Protein AF-A0A353F3K9-F1 (afdb_monomer_lite)

Secondary structure (DSSP, 8-state):
--TTSSTTSSSSSSSS-------PPPPPPPPP-EEE-SSSEEEETTEEEETTTTEEE---EE--SSS--SEEEEETTSS--TTEEEEE---TT-

Structure (mmCIF, N/CA/C/O backbone):
data_AF-A0A353F3K9-F1
#
_entry.id   AF-A0A353F3K9-F1
#
loop_
_atom_site.group_PDB
_atom_site.id
_atom_site.type_symbol
_atom_site.label_atom_id
_atom_site.label_alt_id
_atom_site.label_comp_id
_atom_site.labe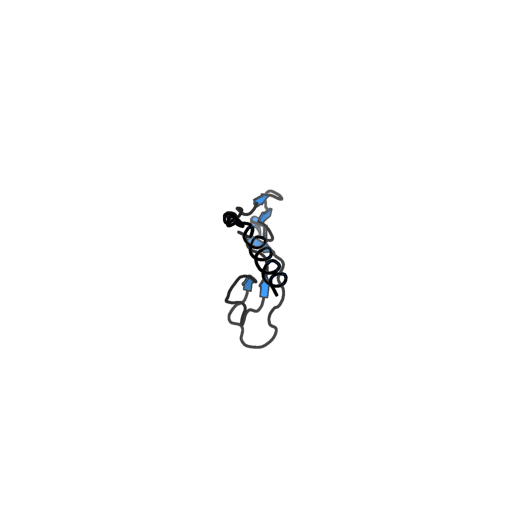l_asym_id
_atom_site.la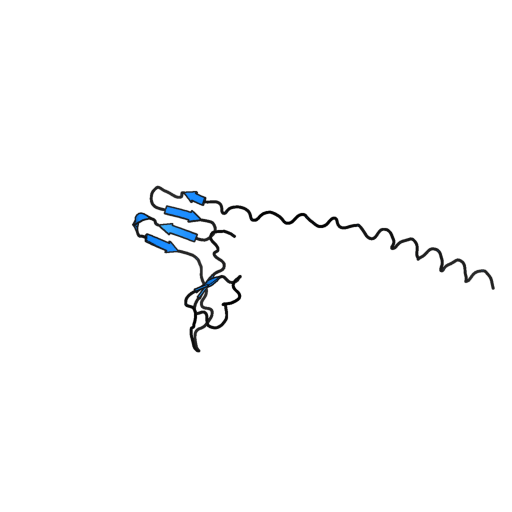bel_entity_id
_atom_site.label_seq_id
_atom_site.pdbx_PDB_ins_code
_atom_site.Cartn_x
_atom_site.Cartn_y
_atom_site.Cartn_z
_atom_site.occupancy
_atom_site.B_iso_or_equiv
_atom_site.auth_seq_id
_atom_site.auth_comp_id
_atom_site.auth_asym_id
_atom_site.auth_atom_id
_atom_site.pdbx_PDB_model_num
ATOM 1 N N . MET A 1 1 ? 73.708 15.111 17.883 1.00 54.09 1 MET A N 1
ATOM 2 C CA . MET A 1 1 ? 72.568 14.551 17.119 1.00 54.09 1 MET A CA 1
ATOM 3 C C . MET A 1 1 ? 71.603 13.805 18.048 1.00 54.09 1 MET A C 1
ATOM 5 O O . MET A 1 1 ? 71.312 12.641 17.839 1.00 54.09 1 MET A O 1
ATOM 9 N N . ILE A 1 2 ? 71.122 14.476 19.104 1.00 50.62 2 ILE A N 1
ATOM 10 C CA . ILE A 1 2 ? 70.253 13.892 20.155 1.00 50.62 2 ILE A CA 1
ATOM 11 C C . ILE A 1 2 ? 68.931 14.683 20.289 1.00 50.62 2 ILE A C 1
ATOM 13 O O . ILE A 1 2 ? 68.027 14.301 21.017 1.00 50.62 2 ILE A O 1
ATOM 17 N N . LYS A 1 3 ? 68.760 15.764 19.512 1.00 43.78 3 LYS A N 1
ATOM 18 C CA . LYS A 1 3 ? 67.546 16.601 19.512 1.00 43.78 3 LYS A CA 1
ATOM 19 C C . LYS A 1 3 ? 66.485 16.196 18.476 1.00 43.78 3 LYS A C 1
ATOM 21 O O . LYS A 1 3 ? 65.461 16.856 18.395 1.00 43.78 3 LYS A O 1
ATOM 26 N N . LEU A 1 4 ? 66.705 15.117 17.716 1.00 47.34 4 LEU A N 1
ATOM 27 C CA . LEU A 1 4 ? 65.770 14.642 16.679 1.00 47.34 4 LEU A CA 1
ATOM 28 C C . LEU A 1 4 ? 65.069 13.318 17.038 1.00 47.34 4 LEU A C 1
ATOM 30 O O . LEU A 1 4 ? 64.407 12.725 16.200 1.00 47.34 4 LEU A O 1
ATOM 34 N N . LEU A 1 5 ? 65.224 12.838 18.275 1.00 45.28 5 LEU A N 1
ATOM 35 C CA . LEU A 1 5 ? 64.605 11.589 18.741 1.00 45.28 5 LEU A CA 1
ATOM 36 C C . LEU A 1 5 ? 63.514 11.802 19.800 1.00 45.28 5 LEU A C 1
ATOM 38 O O . LEU A 1 5 ? 62.795 10.866 20.125 1.00 45.28 5 LEU A O 1
ATOM 42 N N . ILE A 1 6 ? 63.339 13.028 20.304 1.00 48.53 6 ILE A N 1
ATOM 43 C CA . ILE A 1 6 ? 62.366 13.323 21.371 1.00 48.53 6 ILE A CA 1
ATOM 44 C C . ILE A 1 6 ? 61.021 13.816 20.803 1.00 48.53 6 ILE A C 1
ATOM 46 O O . ILE A 1 6 ? 59.993 13.722 21.464 1.00 48.53 6 ILE A O 1
ATOM 50 N N . THR A 1 7 ? 60.973 14.254 19.543 1.00 44.75 7 THR A N 1
ATOM 51 C CA . THR A 1 7 ? 59.744 14.786 18.927 1.00 44.75 7 THR A CA 1
ATOM 52 C C . THR A 1 7 ? 58.787 13.717 18.392 1.00 44.75 7 THR A C 1
ATOM 54 O O . THR A 1 7 ? 57.640 14.034 18.099 1.00 44.75 7 THR A O 1
ATOM 57 N N . ALA A 1 8 ? 59.217 12.456 18.276 1.00 47.47 8 ALA A N 1
ATOM 58 C CA . ALA A 1 8 ? 58.396 11.376 17.713 1.00 47.47 8 ALA A CA 1
ATOM 59 C C . ALA A 1 8 ? 57.669 10.515 18.765 1.00 47.47 8 ALA A C 1
ATOM 61 O O . ALA A 1 8 ? 56.810 9.717 18.407 1.00 47.47 8 ALA A O 1
ATOM 62 N N . ALA A 1 9 ? 57.986 10.664 20.056 1.00 48.19 9 ALA A N 1
ATOM 63 C CA . ALA A 1 9 ? 57.385 9.844 21.113 1.00 48.19 9 ALA A CA 1
ATOM 64 C C . ALA A 1 9 ? 56.119 10.464 21.736 1.00 48.19 9 ALA A C 1
ATOM 66 O O . ALA A 1 9 ? 55.341 9.757 22.370 1.00 48.19 9 ALA A O 1
ATOM 67 N N . LEU A 1 10 ? 55.882 11.769 21.546 1.00 47.97 10 LEU A N 1
ATOM 68 C CA . LEU A 1 10 ? 54.743 12.472 22.151 1.00 47.97 10 LEU A CA 1
ATOM 69 C C . LEU A 1 10 ? 53.481 12.477 21.266 1.00 47.97 10 LEU A C 1
ATOM 71 O O . LEU A 1 10 ? 52.393 12.781 21.744 1.00 47.97 10 LEU A O 1
ATOM 75 N N . SER A 1 11 ? 53.595 12.106 19.989 1.00 46.72 11 SER A N 1
ATOM 76 C CA . SER A 1 11 ? 52.465 12.068 19.049 1.00 46.72 11 SER A CA 1
ATOM 77 C C . SER A 1 11 ? 51.669 10.757 19.072 1.00 46.72 11 SER A C 1
ATOM 79 O O . SER A 1 11 ? 50.563 10.727 18.539 1.00 46.72 11 SER A O 1
ATOM 81 N N . LEU A 1 12 ? 52.171 9.692 19.713 1.00 48.56 12 LEU A N 1
ATOM 82 C CA . LEU A 1 12 ? 51.448 8.413 19.809 1.00 48.56 12 LEU A CA 1
ATOM 83 C C . LEU A 1 12 ? 50.463 8.321 20.985 1.00 48.56 12 LEU A C 1
ATOM 85 O O . LEU A 1 12 ? 49.671 7.385 21.031 1.00 48.56 12 LEU A O 1
ATOM 89 N N . PHE A 1 13 ? 50.472 9.271 21.922 1.00 49.06 13 PHE A N 1
ATOM 90 C CA . PHE A 1 13 ? 49.592 9.216 23.097 1.00 49.06 13 PHE A CA 1
ATOM 91 C C . PHE A 1 13 ? 48.223 9.889 22.899 1.00 49.06 13 PHE A C 1
ATOM 93 O O . PHE A 1 13 ? 47.351 9.734 23.750 1.00 49.06 13 PHE A O 1
ATOM 100 N N . LEU A 1 14 ? 47.996 10.607 21.789 1.00 50.47 14 LEU A N 1
ATOM 101 C CA . LEU A 1 14 ? 46.752 11.364 21.575 1.00 50.47 14 LEU A CA 1
ATOM 102 C C . LEU A 1 14 ? 45.638 10.606 20.832 1.00 50.47 14 LEU A C 1
ATOM 104 O O . LEU A 1 14 ? 44.502 11.067 20.835 1.00 50.47 14 LEU A O 1
ATOM 108 N N . THR A 1 15 ? 45.906 9.446 20.228 1.00 50.25 15 THR A N 1
ATOM 109 C CA . THR A 1 15 ? 44.871 8.650 19.533 1.00 50.25 15 THR A CA 1
ATOM 110 C C . THR A 1 15 ? 44.208 7.592 20.417 1.00 50.25 15 THR A C 1
ATOM 112 O O . THR A 1 15 ? 43.237 6.971 19.994 1.00 50.25 15 THR A O 1
ATOM 115 N N . ALA A 1 16 ? 44.680 7.402 21.654 1.00 48.81 16 ALA A N 1
ATOM 116 C CA . ALA A 1 16 ? 44.135 6.404 22.577 1.00 48.81 16 ALA A CA 1
ATOM 117 C C . ALA A 1 16 ? 42.809 6.821 23.243 1.00 48.81 16 ALA A C 1
ATOM 119 O O . ALA A 1 16 ? 42.155 5.987 23.859 1.00 48.81 16 ALA A O 1
ATOM 120 N N . ILE A 1 17 ? 42.363 8.074 23.079 1.00 53.84 17 ILE A N 1
ATOM 121 C CA . ILE A 1 17 ? 40.990 8.491 23.416 1.00 53.84 17 ILE A CA 1
ATOM 122 C C . ILE A 1 17 ? 40.124 8.405 22.151 1.00 53.84 17 ILE A C 1
ATOM 124 O O . ILE A 1 17 ? 39.443 9.345 21.747 1.00 53.84 17 ILE A O 1
ATOM 128 N N . ALA A 1 18 ? 40.177 7.257 21.476 1.00 52.44 18 ALA A N 1
ATOM 129 C CA . ALA A 1 18 ? 39.149 6.871 20.525 1.00 52.44 18 ALA A CA 1
ATOM 130 C C . ALA A 1 18 ? 37.928 6.440 21.345 1.00 52.44 18 ALA A C 1
ATOM 132 O O . ALA A 1 18 ? 37.817 5.301 21.784 1.00 52.44 18 ALA A O 1
ATOM 133 N N . GLN A 1 19 ? 37.079 7.427 21.617 1.00 54.25 19 GLN A N 1
ATOM 134 C CA . GLN A 1 19 ? 35.732 7.346 22.165 1.00 54.25 19 GLN A CA 1
ATOM 135 C C . GLN A 1 19 ? 35.081 5.973 21.933 1.00 54.25 19 GLN A C 1
ATOM 137 O O . GLN A 1 19 ? 34.629 5.677 20.824 1.00 54.25 19 GLN A O 1
ATOM 142 N N . GLU A 1 20 ? 35.012 5.150 22.987 1.00 57.19 20 GLU A N 1
ATOM 143 C CA . GLU A 1 20 ? 34.157 3.964 23.021 1.00 57.19 20 GLU A CA 1
ATOM 144 C C . GLU A 1 20 ? 32.725 4.434 22.772 1.00 57.19 20 GLU A C 1
ATOM 146 O O . GLU A 1 20 ? 32.021 4.932 23.653 1.00 57.19 20 GLU A O 1
ATOM 151 N N . THR A 1 21 ? 32.301 4.348 21.516 1.00 59.44 21 THR A N 1
ATOM 152 C CA . THR A 1 21 ? 30.924 4.617 21.146 1.00 59.44 21 THR A CA 1
ATOM 153 C C . THR A 1 21 ? 30.165 3.389 21.613 1.00 59.44 21 THR A C 1
ATOM 155 O O . THR A 1 21 ? 30.143 2.367 20.931 1.00 59.44 21 THR A O 1
ATOM 158 N N . SER A 1 22 ? 29.637 3.453 22.839 1.00 67.06 22 SER A N 1
ATOM 159 C CA . SER A 1 22 ? 28.779 2.407 23.388 1.00 67.06 22 SER A CA 1
ATOM 160 C C . SER A 1 22 ? 27.738 2.042 22.322 1.00 67.06 22 SER A C 1
ATOM 162 O O . SER A 1 22 ? 27.081 2.956 21.805 1.00 67.06 22 SER A O 1
ATOM 164 N N . PRO A 1 23 ? 27.621 0.763 21.916 1.00 65.31 23 PRO A N 1
ATOM 165 C CA . PRO A 1 23 ? 26.721 0.385 20.842 1.00 65.31 23 PRO A CA 1
ATOM 166 C C . PRO A 1 23 ? 25.308 0.803 21.239 1.00 65.31 23 PRO A C 1
ATOM 168 O O . PRO A 1 23 ? 24.759 0.328 22.235 1.00 65.31 23 PRO A O 1
ATOM 171 N N . ALA A 1 24 ? 24.742 1.743 20.479 1.00 68.56 24 ALA A N 1
ATOM 172 C CA . ALA A 1 24 ? 23.393 2.227 20.702 1.00 68.56 24 ALA A CA 1
ATOM 173 C C . ALA A 1 24 ? 22.453 1.018 20.723 1.00 68.56 24 ALA A C 1
ATOM 175 O O . ALA A 1 24 ? 22.342 0.281 19.741 1.00 68.56 24 ALA A O 1
ATOM 176 N N . LYS A 1 25 ? 21.814 0.788 21.873 1.00 72.12 25 LYS A N 1
ATOM 177 C CA . LYS A 1 25 ? 20.879 -0.320 22.058 1.00 72.12 25 LYS A CA 1
ATOM 178 C C . LYS A 1 25 ? 19.819 -0.235 20.950 1.00 72.12 25 LYS A C 1
ATOM 180 O O . LYS A 1 25 ? 19.251 0.848 20.774 1.00 72.12 25 LYS A O 1
ATOM 185 N N . PRO A 1 26 ? 19.558 -1.317 20.191 1.00 69.25 26 PRO A N 1
ATOM 186 C CA . PRO A 1 26 ? 18.606 -1.268 19.091 1.00 69.25 26 PRO A CA 1
ATOM 187 C C . PRO A 1 26 ? 17.251 -0.812 19.631 1.00 69.25 26 PRO A C 1
ATOM 189 O O . PRO A 1 26 ? 16.695 -1.416 20.551 1.00 69.25 26 PRO A O 1
ATOM 192 N N . LYS A 1 27 ? 16.756 0.309 19.097 1.00 72.19 27 LYS A N 1
ATOM 193 C CA . LYS A 1 27 ? 15.443 0.855 19.445 1.00 72.19 27 LYS A CA 1
ATOM 194 C C . LYS A 1 27 ? 14.408 -0.206 19.080 1.00 72.19 27 LYS A C 1
ATOM 196 O O . LYS A 1 27 ? 14.363 -0.642 17.932 1.00 72.19 27 LYS A O 1
ATOM 201 N N . SER A 1 28 ? 13.614 -0.651 20.053 1.00 71.75 28 SER A N 1
ATOM 202 C CA . SER A 1 28 ? 12.528 -1.593 19.780 1.00 71.75 28 SER A CA 1
ATOM 203 C C . SER A 1 28 ? 11.584 -0.980 18.740 1.00 71.75 28 SER A C 1
ATOM 205 O O . SER A 1 28 ? 11.296 0.215 18.867 1.00 71.75 28 SER A O 1
ATOM 207 N N . PRO A 1 29 ? 11.092 -1.751 17.752 1.00 68.12 29 PRO A N 1
ATOM 208 C CA . PRO A 1 29 ? 10.150 -1.235 16.768 1.00 68.12 29 PRO A CA 1
ATOM 209 C C . PRO A 1 29 ? 8.936 -0.662 17.502 1.00 68.12 29 PRO A C 1
ATOM 211 O O . PRO A 1 29 ? 8.282 -1.347 18.294 1.00 68.12 29 PRO A O 1
ATOM 214 N N . GLU A 1 30 ? 8.703 0.634 17.316 1.00 71.25 30 GLU A N 1
ATOM 215 C CA . GLU A 1 30 ? 7.600 1.337 17.954 1.00 71.25 30 GLU A CA 1
ATOM 216 C C . GLU A 1 30 ? 6.292 0.774 17.399 1.00 71.25 30 GLU A C 1
ATOM 218 O O . GLU A 1 30 ? 6.098 0.723 16.184 1.00 71.25 30 GLU A O 1
ATOM 223 N N . LYS A 1 31 ? 5.400 0.311 18.285 1.00 73.19 31 LYS A N 1
ATOM 224 C CA . LYS A 1 31 ? 4.100 -0.202 17.848 1.00 73.19 31 LYS A CA 1
ATOM 225 C C . LYS A 1 31 ? 3.381 0.893 17.056 1.00 73.19 31 LYS A C 1
ATOM 227 O O . LYS A 1 31 ? 3.359 2.043 17.498 1.00 73.19 31 LYS A O 1
ATOM 232 N N . PRO A 1 32 ? 2.760 0.552 15.921 1.00 73.69 32 PRO A N 1
ATOM 233 C CA . PRO A 1 32 ? 2.091 1.539 15.098 1.00 73.69 32 PRO A CA 1
ATOM 234 C C . PRO A 1 32 ? 0.971 2.212 15.884 1.00 73.69 32 PRO A C 1
ATOM 236 O O . PRO A 1 32 ? 0.110 1.554 16.473 1.00 73.69 32 PRO A O 1
ATOM 239 N N . LYS A 1 33 ? 0.981 3.545 15.895 1.00 83.00 33 LYS A N 1
ATOM 240 C CA . LYS A 1 33 ? -0.074 4.334 16.521 1.00 83.00 33 LYS A CA 1
ATOM 241 C C . LYS A 1 33 ? -1.366 4.155 15.719 1.00 83.00 33 LYS A C 1
ATOM 243 O O . LYS A 1 33 ? -1.429 4.537 14.550 1.00 83.00 33 LYS A O 1
ATOM 248 N N . ILE A 1 34 ? -2.376 3.563 16.354 1.00 91.31 34 ILE A N 1
ATOM 249 C CA . ILE A 1 34 ? -3.729 3.433 15.806 1.00 91.31 34 ILE A CA 1
ATOM 250 C C . ILE A 1 34 ? -4.534 4.651 16.255 1.00 91.31 34 ILE A C 1
ATOM 252 O O . ILE A 1 34 ? -4.715 4.880 17.450 1.00 91.31 34 ILE A O 1
ATOM 256 N N . GLU A 1 35 ? -5.023 5.425 15.297 1.00 93.56 35 GLU A N 1
ATOM 257 C CA . GLU A 1 35 ? -5.830 6.622 15.512 1.00 93.56 35 GLU A CA 1
ATOM 258 C C . GLU A 1 35 ? -7.244 6.376 14.970 1.00 93.56 35 GLU A C 1
ATOM 260 O O . GLU A 1 35 ? -7.428 6.111 13.782 1.00 93.56 35 GLU A O 1
ATOM 265 N N . ARG A 1 36 ? -8.261 6.431 15.838 1.00 95.88 36 ARG A N 1
ATOM 266 C CA . ARG A 1 36 ? -9.667 6.396 15.405 1.00 95.88 36 ARG A CA 1
ATOM 267 C C . ARG A 1 36 ? -10.069 7.794 14.951 1.00 95.88 36 ARG A C 1
ATOM 269 O O . ARG A 1 36 ? -10.051 8.709 15.767 1.00 95.88 36 ARG A O 1
ATOM 276 N N . LEU A 1 37 ? -10.431 7.940 13.678 1.00 95.81 37 LEU A N 1
ATOM 277 C CA . LEU A 1 37 ? -10.901 9.214 13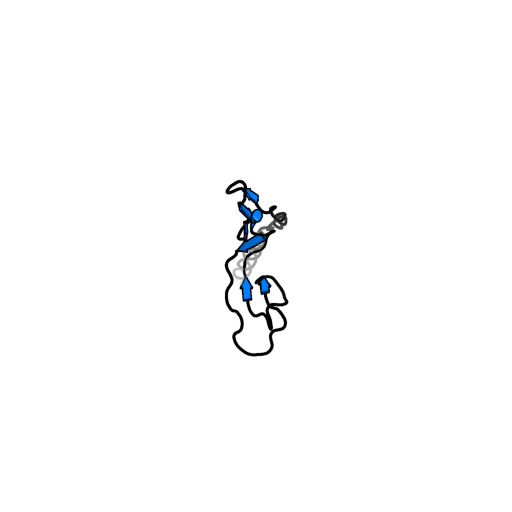.124 1.00 95.81 37 LEU A CA 1
ATOM 278 C C . LEU A 1 37 ? -12.395 9.405 13.411 1.00 95.81 37 LEU A C 1
ATOM 280 O O . LEU A 1 37 ? -12.834 10.501 13.745 1.00 95.81 37 LEU A O 1
ATOM 284 N N . ASN A 1 38 ? -13.169 8.321 13.315 1.00 95.94 38 ASN A N 1
ATOM 285 C CA . ASN A 1 38 ? -14.578 8.247 13.696 1.00 95.94 38 ASN A CA 1
ATOM 286 C C . ASN A 1 38 ? -14.989 6.769 13.895 1.00 95.94 38 ASN A C 1
ATOM 288 O O . ASN A 1 38 ? -14.139 5.885 14.013 1.00 95.94 38 ASN A O 1
ATOM 292 N N . ASN A 1 39 ? -16.296 6.493 13.956 1.00 96.31 39 ASN A N 1
ATOM 293 C CA . ASN A 1 39 ? -16.830 5.140 14.156 1.00 96.31 39 ASN A CA 1
ATOM 294 C C . ASN A 1 39 ? -16.571 4.190 12.975 1.00 96.31 39 ASN A C 1
ATOM 296 O O . ASN A 1 39 ? -16.570 2.976 13.165 1.00 96.31 39 ASN A O 1
ATOM 300 N N . GLU A 1 40 ? -16.374 4.719 11.769 1.00 97.62 40 GLU A N 1
ATOM 301 C CA . GLU A 1 40 ? -16.213 3.934 10.542 1.00 97.62 40 GLU A CA 1
ATOM 302 C C . GLU A 1 40 ? -14.776 3.979 9.989 1.00 97.62 40 GLU A C 1
ATOM 304 O O . GLU A 1 40 ? -14.412 3.111 9.194 1.00 97.62 40 GLU A O 1
ATOM 309 N N . GLU A 1 41 ? -13.948 4.931 10.428 1.00 97.75 41 GLU A N 1
ATOM 310 C CA . GLU A 1 41 ? -12.619 5.210 9.875 1.00 97.75 41 GLU A CA 1
ATOM 311 C C . GLU A 1 41 ? -11.497 5.152 10.919 1.00 97.75 41 GLU A C 1
ATOM 313 O O . GLU A 1 41 ? -11.570 5.726 12.013 1.00 97.75 41 GLU A O 1
ATOM 318 N N . VAL A 1 42 ? -10.408 4.474 10.552 1.00 96.38 42 VAL A N 1
ATOM 319 C CA . VAL A 1 42 ? -9.204 4.311 11.374 1.00 96.38 42 VAL A CA 1
ATOM 320 C C . VAL A 1 42 ? -7.964 4.590 10.544 1.00 96.38 42 VAL A C 1
ATOM 322 O O . VAL A 1 42 ? -7.845 4.147 9.402 1.00 96.38 42 VAL A O 1
ATOM 325 N N . LYS A 1 43 ? -7.003 5.283 11.146 1.00 94.44 43 LYS A N 1
ATOM 326 C CA . LYS A 1 43 ? -5.678 5.517 10.590 1.00 94.44 43 LYS A CA 1
ATOM 327 C C . LYS A 1 43 ? -4.637 4.694 11.347 1.00 94.44 43 LYS A C 1
ATOM 329 O O . LYS A 1 43 ? -4.561 4.743 12.573 1.00 94.44 43 LYS A O 1
ATOM 334 N N . ILE A 1 44 ? -3.832 3.934 10.611 1.00 92.81 44 ILE A N 1
ATOM 335 C CA . ILE A 1 44 ? -2.735 3.106 11.129 1.00 92.81 44 ILE A CA 1
ATOM 336 C C . ILE A 1 44 ? -1.464 3.541 10.401 1.00 92.81 44 ILE A C 1
ATOM 338 O O . ILE A 1 44 ? -1.222 3.157 9.255 1.00 92.81 44 ILE A O 1
ATOM 342 N N . GLY A 1 45 ? -0.675 4.413 11.032 1.00 90.75 45 GLY A N 1
ATOM 343 C CA . GLY A 1 45 ? 0.470 5.045 10.372 1.00 90.75 45 GLY A CA 1
ATOM 344 C C . GLY A 1 45 ? 0.054 5.811 9.106 1.00 90.75 45 GLY A C 1
ATOM 345 O O . GLY A 1 45 ? -0.638 6.827 9.186 1.00 90.75 45 GLY A O 1
ATOM 346 N N . LYS A 1 46 ? 0.483 5.324 7.933 1.00 91.69 46 LYS A N 1
ATOM 347 C CA . LYS A 1 46 ? 0.163 5.903 6.608 1.00 91.69 46 LYS A CA 1
ATOM 348 C C . LYS A 1 46 ? -1.090 5.311 5.952 1.00 91.69 46 LYS A C 1
ATOM 350 O O . LYS A 1 46 ? -1.486 5.775 4.886 1.00 91.69 46 LYS A O 1
ATOM 355 N N . ILE A 1 47 ? -1.684 4.285 6.556 1.00 94.00 47 ILE A N 1
ATOM 356 C CA . ILE A 1 47 ? -2.833 3.562 6.009 1.00 94.00 47 ILE A CA 1
ATOM 357 C C . ILE A 1 47 ? -4.111 4.151 6.596 1.00 94.00 47 ILE A C 1
ATOM 359 O O . ILE A 1 47 ? -4.221 4.311 7.812 1.00 94.00 47 ILE A O 1
ATOM 363 N N . HIS A 1 48 ? -5.081 4.440 5.737 1.00 95.81 48 HIS A N 1
ATOM 364 C CA . HIS A 1 48 ? -6.432 4.829 6.119 1.00 95.81 48 HIS A CA 1
ATOM 365 C C . HIS A 1 48 ? -7.412 3.709 5.760 1.00 95.81 48 HIS A C 1
ATOM 367 O O . HIS A 1 48 ? -7.449 3.264 4.614 1.00 95.81 48 HIS A O 1
ATOM 373 N N . LEU A 1 49 ? -8.180 3.242 6.742 1.00 96.31 49 LEU A N 1
ATOM 374 C CA . LEU A 1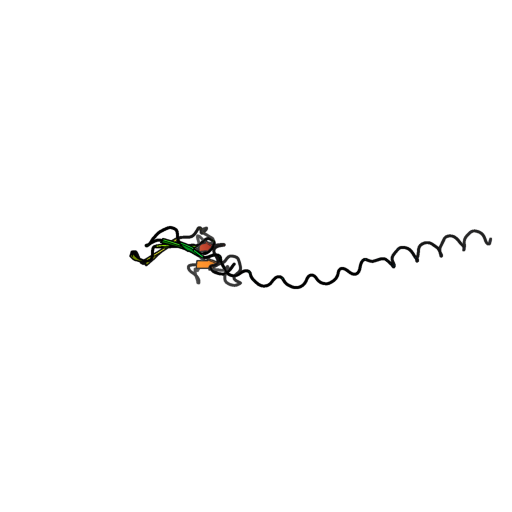 49 ? -9.128 2.137 6.630 1.00 96.31 49 LEU A CA 1
ATOM 375 C C . LEU A 1 49 ? -10.546 2.642 6.902 1.00 96.31 49 LEU A C 1
ATOM 377 O O . LEU A 1 49 ? -10.827 3.104 8.006 1.00 96.31 49 LEU A O 1
ATOM 381 N N . HIS A 1 50 ? -11.445 2.456 5.940 1.00 98.06 50 HIS A N 1
ATOM 382 C CA . HIS A 1 50 ? -12.880 2.664 6.104 1.00 98.06 50 HIS A CA 1
ATOM 383 C C . HIS A 1 50 ? -13.563 1.301 6.290 1.00 98.06 50 HIS A C 1
ATOM 385 O O . HIS A 1 50 ? -13.834 0.565 5.339 1.00 98.06 50 HIS A O 1
ATOM 391 N N . GLN A 1 51 ? -13.863 0.952 7.539 1.00 95.12 51 GLN A N 1
ATOM 392 C CA . GLN A 1 51 ? -14.256 -0.400 7.955 1.00 95.12 51 GLN A CA 1
ATOM 393 C C . GLN A 1 51 ? -15.571 -0.859 7.322 1.00 95.12 51 GLN A C 1
ATOM 395 O O . GLN A 1 51 ? -15.662 -1.977 6.821 1.00 95.12 51 GLN A O 1
ATOM 400 N N . LYS A 1 52 ? -16.578 0.021 7.291 1.00 96.38 52 LYS A N 1
ATOM 401 C CA . LYS A 1 52 ? -17.902 -0.285 6.730 1.00 96.38 52 LYS A CA 1
ATOM 402 C C . LYS A 1 52 ? -17.875 -0.531 5.222 1.00 96.38 52 LYS A C 1
ATOM 404 O O . LYS A 1 52 ? -18.496 -1.477 4.751 1.00 96.38 52 LYS A O 1
ATOM 409 N N . LYS A 1 53 ? -17.141 0.300 4.474 1.00 97.94 53 LYS A N 1
ATOM 410 C CA . LYS A 1 53 ? -16.969 0.148 3.020 1.00 97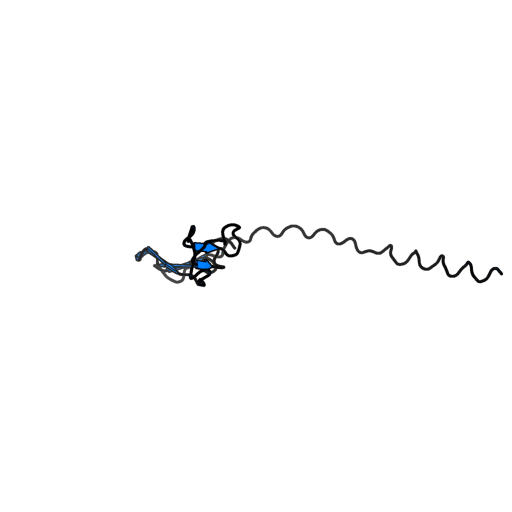.94 53 LYS A CA 1
ATOM 411 C C . LYS A 1 53 ? -15.981 -0.955 2.647 1.00 97.94 53 LYS A C 1
ATOM 413 O O . LYS A 1 53 ? -15.942 -1.362 1.495 1.00 97.94 53 LYS A O 1
ATOM 418 N N . ARG A 1 54 ? -15.211 -1.460 3.620 1.00 96.62 54 ARG A N 1
ATOM 419 C CA . ARG A 1 54 ? -14.106 -2.411 3.414 1.00 96.62 54 ARG A CA 1
ATOM 420 C C . ARG A 1 54 ? -13.054 -1.869 2.444 1.00 96.62 54 ARG A C 1
ATOM 422 O O . ARG A 1 54 ? -12.470 -2.613 1.663 1.00 96.62 54 ARG A O 1
ATOM 429 N N . GLU A 1 55 ? -12.806 -0.569 2.532 1.00 97.69 55 GLU A N 1
ATOM 430 C CA . GLU A 1 55 ? -11.839 0.139 1.701 1.00 97.69 55 GLU A CA 1
ATOM 431 C C . GLU A 1 55 ? -10.606 0.484 2.526 1.00 97.69 55 GLU A C 1
ATOM 433 O O . GLU A 1 55 ? -10.708 0.905 3.680 1.00 97.69 55 GLU A O 1
ATOM 438 N N . LEU A 1 56 ? -9.435 0.348 1.914 1.00 95.12 56 LEU A N 1
ATOM 439 C CA . LEU A 1 56 ? -8.186 0.857 2.459 1.00 95.12 56 LEU A CA 1
ATOM 440 C C . LEU A 1 56 ? -7.540 1.789 1.438 1.00 95.12 56 LEU A C 1
ATOM 442 O O . LEU A 1 56 ? -7.647 1.581 0.231 1.00 95.12 56 LEU A O 1
ATOM 446 N N . SER A 1 57 ? -6.848 2.808 1.929 1.00 95.88 57 SER A N 1
ATOM 447 C CA . SER A 1 57 ? -6.153 3.785 1.100 1.00 95.88 57 SER A CA 1
ATOM 448 C C . SER A 1 57 ? -4.792 4.134 1.692 1.00 95.88 57 SER A C 1
ATOM 450 O O . SER A 1 57 ? -4.621 4.273 2.904 1.00 95.88 57 SER A O 1
ATOM 452 N N . PHE A 1 58 ? -3.809 4.260 0.812 1.00 95.81 58 PHE A N 1
ATOM 453 C CA . PHE A 1 58 ? -2.461 4.728 1.108 1.00 95.81 58 PHE A CA 1
ATOM 454 C C . PHE A 1 58 ? -1.873 5.354 -0.156 1.00 95.81 58 PHE A C 1
ATOM 456 O O . PHE A 1 58 ? -2.384 5.169 -1.263 1.00 95.81 58 PHE A O 1
ATOM 463 N N . LYS A 1 59 ? -0.795 6.121 -0.001 1.00 95.81 59 LYS A N 1
ATOM 464 C CA . LYS A 1 59 ? -0.059 6.657 -1.146 1.00 95.81 59 LYS A CA 1
ATOM 465 C C . LYS A 1 59 ? 0.824 5.566 -1.747 1.00 95.81 59 LYS A C 1
ATOM 467 O O . LYS A 1 59 ? 1.498 4.842 -1.022 1.00 95.81 59 LYS A O 1
ATOM 472 N N . GLY A 1 60 ? 0.813 5.460 -3.068 1.00 96.12 60 GLY A N 1
ATOM 473 C CA . GLY A 1 60 ? 1.690 4.585 -3.834 1.00 96.12 60 GLY A CA 1
ATOM 474 C C . GLY A 1 60 ? 2.140 5.292 -5.107 1.00 96.12 60 GLY A C 1
ATOM 475 O O . GLY A 1 60 ? 1.480 6.228 -5.564 1.00 96.12 60 GLY A O 1
ATOM 476 N N . GLY A 1 61 ? 3.275 4.865 -5.645 1.00 97.25 61 GLY A N 1
ATOM 477 C CA . GLY A 1 61 ? 3.808 5.305 -6.928 1.00 97.25 61 GLY A CA 1
ATOM 478 C C . GLY A 1 61 ? 3.837 4.152 -7.922 1.00 97.25 61 GLY A C 1
ATOM 479 O O . GLY A 1 61 ? 4.012 2.996 -7.533 1.00 97.25 61 GLY A O 1
ATOM 480 N N . ILE A 1 62 ? 3.683 4.470 -9.207 1.00 97.44 62 ILE A N 1
ATOM 481 C CA . ILE A 1 62 ? 3.915 3.501 -10.279 1.00 97.44 62 ILE A CA 1
ATOM 482 C C . ILE A 1 62 ? 5.419 3.253 -10.375 1.00 97.44 62 ILE A C 1
ATOM 484 O O . ILE A 1 62 ? 6.193 4.190 -10.558 1.00 97.44 62 ILE A O 1
ATOM 488 N N . ASN A 1 63 ? 5.816 1.995 -10.239 1.00 97.31 63 ASN A N 1
ATOM 489 C CA . ASN A 1 63 ? 7.207 1.567 -10.324 1.00 97.31 63 ASN A CA 1
ATOM 490 C C . ASN A 1 63 ? 7.557 1.075 -11.730 1.00 97.31 63 ASN A C 1
ATOM 492 O O . ASN A 1 63 ? 8.615 1.406 -12.257 1.00 97.31 63 ASN A O 1
ATOM 496 N N . MET A 1 64 ? 6.646 0.340 -12.371 1.00 95.69 64 MET A N 1
ATOM 497 C CA . MET A 1 64 ? 6.850 -0.181 -13.722 1.00 95.69 64 MET A CA 1
ATOM 498 C C . MET A 1 64 ? 5.655 0.108 -14.622 1.00 95.69 64 MET A C 1
ATOM 500 O O . MET A 1 64 ? 4.507 0.030 -14.206 1.00 95.69 64 MET A O 1
ATOM 504 N N . THR A 1 65 ? 5.935 0.432 -15.883 1.00 94.12 65 THR A N 1
ATOM 505 C CA . THR A 1 65 ? 4.918 0.681 -16.922 1.00 94.12 65 THR A CA 1
ATOM 506 C C . THR A 1 65 ? 5.055 -0.254 -18.124 1.00 94.12 65 THR A C 1
ATOM 508 O O . THR A 1 65 ? 4.233 -0.212 -19.035 1.00 94.12 65 THR A O 1
ATOM 511 N N . LYS A 1 66 ? 6.099 -1.091 -18.145 1.00 93.31 66 LYS A N 1
ATOM 512 C CA . LYS A 1 66 ? 6.417 -2.051 -19.208 1.00 93.31 66 LYS A CA 1
ATOM 513 C C . LYS A 1 66 ? 7.199 -3.236 -18.639 1.00 93.31 66 LYS A C 1
ATOM 515 O O . LYS A 1 66 ? 7.853 -3.088 -17.609 1.00 93.31 66 LYS A O 1
ATOM 520 N N . GLY A 1 67 ? 7.204 -4.353 -19.364 1.00 93.62 67 GLY A N 1
ATOM 521 C CA . GLY A 1 67 ? 7.828 -5.606 -18.928 1.00 93.62 67 GLY A CA 1
ATOM 522 C C . GLY A 1 67 ? 6.829 -6.548 -18.257 1.00 93.62 67 GLY A C 1
ATOM 523 O O . GLY A 1 67 ? 5.635 -6.250 -18.205 1.00 93.62 67 GLY A O 1
ATOM 524 N N . LEU A 1 68 ? 7.315 -7.697 -17.787 1.00 95.62 68 LEU A N 1
ATOM 525 C CA . LEU A 1 68 ? 6.501 -8.637 -17.023 1.00 95.62 68 LEU A CA 1
ATOM 526 C C . LEU A 1 68 ? 6.244 -8.071 -15.618 1.00 95.62 68 LEU A C 1
ATOM 528 O O . LEU A 1 68 ? 7.111 -7.419 -15.036 1.00 95.62 68 LEU A O 1
ATOM 532 N N . ILE A 1 69 ? 5.031 -8.286 -15.109 1.00 95.94 69 ILE A N 1
ATOM 533 C CA . ILE A 1 69 ? 4.632 -7.911 -13.752 1.00 95.94 69 ILE A CA 1
ATOM 534 C C . ILE A 1 69 ? 4.414 -9.208 -12.981 1.00 95.94 69 ILE A C 1
ATOM 536 O O . ILE A 1 69 ? 3.517 -9.979 -13.321 1.00 95.94 69 ILE A O 1
ATOM 540 N N . GLU A 1 70 ? 5.207 -9.420 -11.939 1.00 96.38 70 GLU A N 1
ATOM 541 C CA . GLU A 1 70 ? 5.046 -10.531 -11.000 1.00 96.38 70 GLU A CA 1
ATOM 542 C C . GLU A 1 70 ? 4.217 -10.089 -9.785 1.00 96.38 70 GLU A C 1
ATOM 544 O O . GLU A 1 70 ? 3.331 -10.812 -9.325 1.00 96.38 70 GLU A O 1
ATOM 549 N N . TYR A 1 71 ? 4.440 -8.860 -9.307 1.00 97.06 71 TYR A N 1
ATOM 550 C CA . TYR A 1 71 ? 3.786 -8.327 -8.115 1.00 97.06 71 TYR A CA 1
ATOM 551 C C . TYR A 1 71 ? 2.951 -7.090 -8.436 1.00 97.06 71 TYR A C 1
ATOM 553 O O . TYR A 1 71 ? 3.384 -6.143 -9.092 1.00 97.06 71 TYR A O 1
ATOM 561 N N . PHE A 1 72 ? 1.732 -7.050 -7.907 1.00 96.00 72 PHE A N 1
ATOM 562 C CA . PHE A 1 72 ? 0.887 -5.866 -8.041 1.00 96.00 72 PHE A CA 1
ATOM 563 C C . PHE A 1 72 ? 1.361 -4.714 -7.141 1.00 96.00 72 PHE A C 1
ATOM 565 O O . PHE A 1 72 ? 1.389 -3.557 -7.559 1.00 96.00 72 PHE A O 1
ATOM 572 N N . LEU A 1 73 ? 1.743 -5.033 -5.904 1.00 95.81 73 LEU A N 1
ATOM 573 C CA . LEU A 1 73 ? 2.094 -4.067 -4.873 1.00 95.81 73 LEU A CA 1
ATOM 574 C C . LEU A 1 73 ? 3.200 -4.632 -3.986 1.00 95.81 73 LEU A C 1
ATOM 576 O O . LEU A 1 73 ? 3.062 -5.737 -3.463 1.00 95.81 73 LEU A O 1
ATOM 580 N N . ALA A 1 74 ? 4.230 -3.832 -3.736 1.00 95.62 74 ALA A N 1
ATOM 581 C CA . ALA A 1 74 ? 5.237 -4.121 -2.725 1.00 95.62 74 ALA A CA 1
ATOM 582 C C . ALA A 1 74 ? 5.542 -2.873 -1.893 1.00 95.62 74 ALA A C 1
ATOM 584 O O . ALA A 1 74 ? 5.315 -1.731 -2.311 1.00 95.62 74 ALA A O 1
ATOM 585 N N . THR A 1 75 ? 6.065 -3.090 -0.688 1.00 94.50 75 THR A N 1
ATOM 586 C CA . THR A 1 75 ? 6.625 -1.988 0.091 1.00 94.50 75 THR A CA 1
ATOM 587 C C . THR A 1 75 ? 8.022 -1.663 -0.428 1.00 94.50 75 THR A C 1
ATOM 589 O O . THR A 1 75 ? 8.754 -2.554 -0.854 1.00 94.50 75 THR A O 1
ATOM 592 N N . THR A 1 76 ? 8.445 -0.404 -0.334 1.00 93.56 76 THR A N 1
ATOM 593 C CA . THR A 1 76 ? 9.809 0.016 -0.714 1.00 93.56 76 THR A CA 1
ATOM 594 C C . THR A 1 76 ? 10.911 -0.633 0.130 1.00 93.56 76 THR A C 1
ATOM 596 O O . THR A 1 76 ? 12.081 -0.541 -0.221 1.00 93.56 76 THR A O 1
ATOM 599 N N . LYS A 1 77 ? 10.550 -1.290 1.241 1.00 90.75 77 LYS A N 1
ATOM 600 C CA . LYS A 1 77 ? 11.463 -2.046 2.109 1.00 90.75 77 LYS A CA 1
ATOM 601 C C . LYS A 1 77 ? 11.583 -3.528 1.726 1.00 90.75 77 LYS A C 1
ATOM 603 O O . LYS A 1 77 ? 12.383 -4.234 2.331 1.00 90.75 77 LYS A O 1
ATOM 608 N N . SER A 1 78 ? 10.757 -4.018 0.802 1.00 90.50 78 SER A N 1
ATO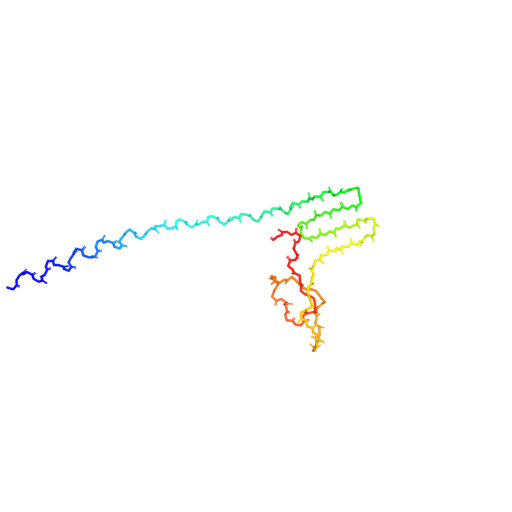M 609 C CA . SER A 1 78 ? 10.790 -5.411 0.352 1.00 90.50 78 SER A CA 1
ATOM 610 C C . SER A 1 78 ? 11.993 -5.669 -0.561 1.00 90.50 78 SER A C 1
ATOM 612 O O . SER A 1 78 ? 12.475 -4.770 -1.242 1.00 90.50 78 SER A O 1
ATOM 614 N N . ASP A 1 79 ? 12.457 -6.914 -0.620 1.00 93.06 79 ASP A N 1
ATOM 615 C CA . ASP A 1 79 ? 13.390 -7.396 -1.644 1.00 93.06 79 ASP A CA 1
ATOM 616 C C . ASP A 1 79 ? 12.692 -7.664 -2.995 1.00 93.06 79 ASP A C 1
ATOM 618 O O . ASP A 1 79 ? 13.351 -7.784 -4.028 1.00 93.06 79 ASP A O 1
ATOM 622 N N . LYS A 1 80 ? 11.352 -7.718 -3.012 1.00 92.00 80 LYS A N 1
ATOM 623 C CA . LYS A 1 80 ? 10.513 -8.026 -4.184 1.00 92.00 80 LYS A CA 1
ATOM 624 C C . LYS A 1 80 ? 10.082 -6.791 -4.972 1.00 92.00 80 LYS A C 1
ATOM 626 O O . LYS A 1 80 ? 8.982 -6.744 -5.494 1.00 92.00 80 LYS A O 1
ATOM 631 N N . VAL A 1 81 ? 10.923 -5.764 -5.045 1.00 94.56 81 VAL A N 1
ATOM 632 C CA . VAL A 1 81 ? 10.595 -4.519 -5.772 1.00 94.56 81 VAL A CA 1
ATOM 633 C C . VAL A 1 81 ? 10.760 -4.644 -7.290 1.00 94.56 81 VAL A C 1
ATOM 635 O O . VAL A 1 81 ? 10.181 -3.860 -8.045 1.00 94.56 81 VAL A O 1
ATOM 638 N N . HIS A 1 82 ? 11.538 -5.630 -7.744 1.00 93.25 82 HIS A N 1
ATOM 639 C CA . HIS A 1 82 ? 11.681 -5.966 -9.158 1.00 93.25 82 HIS A CA 1
ATOM 640 C C . HIS A 1 82 ? 10.371 -6.578 -9.668 1.00 93.25 82 HIS A C 1
ATOM 642 O O . HIS A 1 82 ? 9.724 -7.330 -8.945 1.00 93.25 82 HIS A O 1
ATOM 648 N N . GLU A 1 83 ? 9.952 -6.205 -10.879 1.00 94.94 83 GLU A N 1
ATOM 649 C CA . GLU A 1 83 ? 8.701 -6.690 -11.495 1.00 94.94 83 GLU A CA 1
ATOM 650 C C . GLU A 1 83 ? 7.428 -6.358 -10.693 1.00 94.94 83 GLU A C 1
ATOM 652 O O . GLU A 1 83 ? 6.399 -7.027 -10.805 1.00 94.94 83 GLU A O 1
ATOM 657 N N . THR A 1 84 ? 7.482 -5.281 -9.901 1.00 97.50 84 THR A N 1
ATOM 658 C CA . THR A 1 84 ? 6.332 -4.749 -9.163 1.00 97.50 84 THR A CA 1
ATOM 659 C C . THR A 1 84 ? 5.694 -3.565 -9.884 1.00 97.50 84 THR A C 1
ATOM 661 O O . THR A 1 84 ? 6.386 -2.604 -10.231 1.00 97.50 84 THR A O 1
ATOM 664 N N . LEU A 1 85 ? 4.365 -3.570 -10.023 1.00 97.75 85 LEU A N 1
ATOM 665 C CA . LEU A 1 85 ? 3.612 -2.466 -10.628 1.00 97.75 85 LEU A CA 1
ATOM 666 C C . LEU A 1 85 ? 3.570 -1.214 -9.736 1.00 97.75 85 LEU A C 1
ATOM 668 O O . LEU A 1 85 ? 3.893 -0.119 -10.202 1.00 97.75 85 LEU A O 1
ATOM 672 N N . ILE A 1 86 ? 3.189 -1.358 -8.462 1.00 97.88 86 ILE A N 1
ATOM 673 C CA . ILE A 1 86 ? 3.026 -0.247 -7.510 1.00 97.88 86 ILE A CA 1
ATOM 674 C C . ILE A 1 86 ? 3.979 -0.412 -6.325 1.00 97.88 86 ILE A C 1
ATOM 676 O O . ILE A 1 86 ? 3.990 -1.448 -5.664 1.00 97.88 86 ILE A O 1
ATOM 680 N N . LEU A 1 87 ? 4.722 0.641 -5.990 1.00 97.31 87 LEU A N 1
ATOM 681 C CA . LEU A 1 87 ? 5.474 0.711 -4.738 1.00 97.31 87 LEU A CA 1
ATOM 682 C C . LEU A 1 87 ? 4.811 1.665 -3.753 1.00 97.31 87 LEU A C 1
ATOM 684 O O . LEU A 1 87 ? 4.308 2.726 -4.120 1.00 97.31 87 LEU A O 1
ATOM 688 N N . THR A 1 88 ? 4.845 1.302 -2.476 1.00 96.75 88 THR A N 1
ATOM 689 C CA . THR A 1 88 ? 4.409 2.168 -1.379 1.00 96.75 88 THR A CA 1
ATOM 690 C C . THR A 1 88 ? 5.425 2.168 -0.247 1.00 96.75 88 THR A C 1
ATOM 692 O O . THR A 1 88 ? 6.093 1.172 0.019 1.00 96.75 88 THR A O 1
ATOM 695 N N . ASP A 1 89 ? 5.539 3.288 0.453 1.00 94.00 89 ASP A N 1
ATOM 696 C CA . ASP A 1 89 ? 6.272 3.386 1.714 1.00 94.00 89 ASP A CA 1
ATOM 697 C C . ASP A 1 89 ? 5.342 3.223 2.937 1.00 94.00 89 ASP A C 1
ATOM 699 O O . ASP A 1 89 ? 5.756 3.466 4.080 1.00 94.00 89 ASP A O 1
ATOM 703 N N . ALA A 1 90 ? 4.077 2.855 2.705 1.00 93.06 90 ALA A N 1
ATOM 704 C CA . ALA A 1 90 ? 3.115 2.531 3.740 1.00 93.06 90 ALA A CA 1
ATOM 705 C C . ALA A 1 90 ? 3.425 1.156 4.339 1.00 93.06 90 ALA A C 1
ATOM 707 O O . ALA A 1 90 ? 3.476 0.143 3.647 1.00 93.06 90 ALA A O 1
ATOM 708 N N . SER A 1 91 ? 3.601 1.133 5.658 1.00 86.62 91 SER A N 1
ATOM 709 C CA . SER A 1 91 ? 3.730 -0.078 6.460 1.00 86.62 91 SER A CA 1
ATOM 710 C C . SER A 1 91 ? 2.807 0.060 7.668 1.00 86.62 91 SER A C 1
ATOM 712 O O . SER A 1 91 ? 2.857 1.097 8.339 1.00 86.62 91 SER A O 1
ATOM 714 N N . PRO A 1 92 ? 1.966 -0.946 7.969 1.00 76.12 92 PRO A N 1
ATOM 715 C CA . PRO A 1 92 ? 1.112 -0.905 9.144 1.00 76.12 92 PRO A CA 1
ATOM 716 C C . PRO A 1 92 ? 1.914 -0.970 10.437 1.00 76.12 92 PRO A C 1
ATOM 718 O O . PRO A 1 92 ? 1.343 -0.628 11.454 1.00 76.12 92 PRO A O 1
ATOM 721 N N . THR A 1 93 ? 3.183 -1.398 10.425 1.00 73.19 93 THR A N 1
ATOM 722 C CA . THR A 1 93 ? 4.003 -1.614 11.633 1.00 73.19 93 THR A CA 1
ATOM 723 C C . THR A 1 93 ? 5.189 -0.667 11.777 1.00 73.19 93 THR A C 1
ATOM 725 O O . THR A 1 93 ? 5.867 -0.751 12.792 1.00 73.19 93 THR A O 1
ATOM 728 N N . ASN A 1 94 ? 5.409 0.226 10.802 1.00 58.59 94 ASN A N 1
ATOM 729 C CA . ASN A 1 94 ? 6.668 0.953 10.582 1.00 58.59 94 ASN A CA 1
ATOM 730 C C . ASN A 1 94 ? 7.883 0.039 10.383 1.00 58.59 94 ASN A C 1
ATOM 732 O O . ASN A 1 94 ? 8.382 -0.581 11.339 1.00 58.59 94 ASN A O 1
#

Foldseek 3Di:
DPVPPPVPPVVVPPCPPPPPPPPDDPDDQDFFDWDDPDPQWIDQPQKIARNVVRDIDGDKDAPDDDDAAPAAEDEPPDPPSPSYGIYDVDDSRD

Radius of gyration: 27.18 Å; chains: 1; bounding box: 90×27×43 Å

pLDDT: mean 81.15, std 19.11, range [43.78, 98.06]

Sequence (94 aa):
MIKLLITAALSLFLTAIAQETSPAKPKSPEKPKIERLNNEEVKIGKIHLHQKKRELSFKGGINMTKGLIEYFLATTKSDKVHETLILTDASPTN